Protein AF-A0A846BBC7-F1 (afdb_monomer_lite)

Structure (mmCIF, N/CA/C/O backbone):
data_AF-A0A846BBC7-F1
#
_entry.id   AF-A0A846BBC7-F1
#
loop_
_atom_site.group_PDB
_atom_site.id
_atom_site.type_symbol
_atom_site.label_atom_id
_atom_site.label_alt_id
_atom_site.label_comp_id
_atom_site.label_asym_id
_atom_site.label_entity_id
_atom_site.label_seq_id
_atom_site.pdbx_PDB_ins_code
_atom_site.Cartn_x
_atom_site.Cartn_y
_atom_site.Cartn_z
_atom_site.occupancy
_atom_site.B_iso_or_equiv
_atom_site.auth_seq_id
_atom_site.auth_comp_id
_atom_site.auth_asym_id
_atom_site.auth_atom_id
_atom_site.pdbx_PDB_model_num
ATOM 1 N N . MET A 1 1 ? -3.813 7.942 12.906 1.00 55.53 1 MET A N 1
ATOM 2 C CA . MET A 1 1 ? -3.670 7.206 14.180 1.00 55.53 1 MET A CA 1
ATOM 3 C C . MET A 1 1 ? -2.252 6.660 14.264 1.00 55.53 1 MET A C 1
ATOM 5 O O . MET A 1 1 ? -1.802 6.104 13.269 1.00 55.53 1 MET A O 1
ATOM 9 N N . PRO A 1 2 ? -1.535 6.838 15.382 1.00 75.56 2 PRO A N 1
ATOM 10 C CA . PRO A 1 2 ? -0.237 6.202 15.582 1.00 75.56 2 PRO A CA 1
ATOM 11 C C . PRO A 1 2 ? -0.420 4.689 15.769 1.00 75.56 2 PRO A C 1
ATOM 13 O O . PRO A 1 2 ? -1.247 4.272 16.574 1.00 75.56 2 PRO A O 1
ATOM 16 N N . LEU A 1 3 ? 0.330 3.872 15.026 1.00 83.88 3 LEU A N 1
ATOM 17 C CA . LEU A 1 3 ? 0.318 2.414 15.186 1.00 83.88 3 LEU A CA 1
ATOM 18 C C . LEU A 1 3 ? 1.245 1.986 16.335 1.00 83.88 3 LEU A C 1
ATOM 20 O O . LEU A 1 3 ? 2.313 2.588 16.488 1.00 83.88 3 LEU A O 1
ATOM 24 N N . PRO A 1 4 ? 0.903 0.927 17.097 1.00 87.31 4 PRO A N 1
ATOM 25 C CA . PRO A 1 4 ? 1.825 0.326 18.054 1.00 87.31 4 PRO A CA 1
ATOM 26 C C . PRO A 1 4 ? 3.146 -0.087 17.378 1.00 87.31 4 PRO A C 1
ATOM 28 O O . PRO A 1 4 ? 3.113 -0.555 16.233 1.00 87.31 4 PRO A O 1
ATOM 31 N N . PRO A 1 5 ? 4.302 0.016 18.061 1.00 89.19 5 PRO A N 1
ATOM 32 C CA . PRO A 1 5 ? 5.606 -0.266 17.456 1.00 89.19 5 PRO A CA 1
ATOM 33 C C . PRO A 1 5 ? 5.723 -1.660 16.828 1.00 89.19 5 PRO A C 1
ATOM 35 O O . PRO A 1 5 ? 6.346 -1.815 15.783 1.00 89.19 5 PRO A O 1
ATOM 38 N N . GLN A 1 6 ? 5.087 -2.674 17.421 1.00 86.81 6 GLN A N 1
ATOM 39 C CA . GLN A 1 6 ? 5.131 -4.050 16.916 1.00 86.81 6 GLN A CA 1
ATOM 40 C C . GLN A 1 6 ? 4.332 -4.202 15.617 1.00 86.81 6 GLN A C 1
ATOM 42 O O . GLN A 1 6 ? 4.778 -4.868 14.687 1.00 86.81 6 GLN A O 1
ATOM 47 N N . VAL A 1 7 ? 3.172 -3.543 15.531 1.00 88.56 7 VAL A N 1
ATOM 48 C CA . VAL A 1 7 ? 2.346 -3.521 14.314 1.00 88.56 7 VAL A CA 1
ATOM 49 C C . VAL A 1 7 ? 3.081 -2.777 13.206 1.00 88.56 7 VAL A C 1
ATOM 51 O O . VAL A 1 7 ? 3.106 -3.243 12.071 1.00 88.56 7 VAL A O 1
ATOM 54 N N . ARG A 1 8 ? 3.734 -1.656 13.542 1.00 90.50 8 ARG A N 1
ATOM 55 C CA . ARG A 1 8 ? 4.587 -0.915 12.608 1.00 90.50 8 ARG A CA 1
ATOM 56 C C . ARG A 1 8 ? 5.710 -1.802 12.065 1.00 90.50 8 ARG A C 1
ATOM 58 O O . ARG A 1 8 ? 5.812 -1.935 10.854 1.00 90.50 8 ARG A O 1
ATOM 65 N N . ALA A 1 9 ? 6.464 -2.470 12.939 1.00 90.62 9 ALA A N 1
ATOM 66 C CA . ALA A 1 9 ? 7.556 -3.355 12.535 1.00 90.62 9 ALA A CA 1
ATOM 67 C C . ALA A 1 9 ? 7.079 -4.522 11.651 1.00 90.62 9 ALA A C 1
ATOM 69 O O . ALA A 1 9 ? 7.725 -4.851 10.659 1.00 90.62 9 ALA A O 1
ATOM 70 N N . ALA A 1 10 ? 5.926 -5.119 11.968 1.00 90.75 10 ALA A N 1
ATOM 71 C CA . ALA A 1 10 ? 5.330 -6.163 11.138 1.00 90.75 10 ALA A CA 1
ATOM 72 C C . ALA A 1 10 ? 4.934 -5.640 9.746 1.00 90.75 10 ALA A C 1
ATOM 74 O O . ALA A 1 10 ? 5.213 -6.291 8.741 1.00 90.75 10 ALA A O 1
ATOM 75 N N . LEU A 1 11 ? 4.309 -4.461 9.670 1.00 92.50 11 LEU A N 1
ATOM 76 C CA . LEU A 1 11 ? 3.967 -3.830 8.395 1.00 92.50 11 LEU A CA 1
ATOM 77 C C . LEU A 1 11 ? 5.211 -3.457 7.585 1.00 92.50 11 LEU A C 1
ATOM 79 O O . LEU A 1 11 ? 5.229 -3.683 6.378 1.00 92.50 11 LEU A O 1
ATOM 83 N N . ASP A 1 12 ? 6.250 -2.930 8.228 1.00 93.56 12 ASP A N 1
ATOM 84 C CA . ASP A 1 12 ? 7.508 -2.590 7.563 1.00 93.56 12 ASP A CA 1
ATOM 85 C C . ASP A 1 12 ? 8.184 -3.852 7.000 1.00 93.56 12 ASP A C 1
ATOM 87 O O . ASP A 1 12 ? 8.600 -3.855 5.843 1.00 93.56 12 ASP A O 1
ATOM 91 N N . ALA A 1 13 ? 8.182 -4.963 7.745 1.00 92.31 13 ALA A N 1
ATOM 92 C CA . ALA A 1 13 ? 8.686 -6.247 7.258 1.00 92.31 13 ALA A CA 1
ATOM 93 C C . ALA A 1 13 ? 7.897 -6.769 6.043 1.00 92.31 13 ALA A C 1
ATOM 95 O O . ALA A 1 13 ? 8.492 -7.240 5.074 1.00 92.31 13 ALA A O 1
ATOM 96 N N . ILE A 1 14 ? 6.563 -6.649 6.057 1.00 92.56 14 ILE A N 1
ATOM 97 C CA . ILE A 1 14 ? 5.730 -6.994 4.892 1.00 92.56 14 ILE A CA 1
ATOM 98 C C . ILE A 1 14 ? 6.074 -6.083 3.711 1.00 92.56 14 ILE A C 1
ATOM 100 O O . ILE A 1 14 ? 6.214 -6.569 2.594 1.00 92.56 14 ILE A O 1
ATOM 104 N N . ALA A 1 15 ? 6.237 -4.780 3.941 1.00 93.81 15 ALA A N 1
ATOM 105 C CA . ALA A 1 15 ? 6.592 -3.839 2.886 1.00 93.81 15 ALA A CA 1
ATOM 106 C C . ALA A 1 15 ? 7.926 -4.216 2.229 1.00 93.81 15 ALA A C 1
ATOM 108 O O . ALA A 1 15 ? 8.011 -4.256 1.007 1.00 93.81 15 ALA A O 1
ATOM 109 N N . VAL A 1 16 ? 8.946 -4.560 3.018 1.00 92.56 16 VAL A N 1
ATOM 110 C CA . VAL A 1 16 ? 10.235 -5.028 2.485 1.00 92.56 16 VAL A CA 1
ATOM 111 C C . VAL A 1 16 ? 10.077 -6.323 1.691 1.00 92.56 16 VAL A C 1
ATOM 113 O O . VAL A 1 16 ? 10.661 -6.459 0.620 1.00 92.56 16 VAL A O 1
ATOM 116 N N . ALA A 1 17 ? 9.258 -7.262 2.163 1.00 90.75 17 ALA A N 1
ATOM 117 C CA . ALA A 1 17 ? 9.015 -8.508 1.438 1.00 90.75 17 ALA A CA 1
ATOM 118 C C . ALA A 1 17 ? 8.315 -8.285 0.083 1.00 90.75 17 ALA A C 1
ATOM 120 O O . ALA A 1 17 ? 8.600 -8.988 -0.883 1.00 90.75 17 ALA A O 1
ATOM 121 N N . GLU A 1 18 ? 7.409 -7.311 0.009 1.00 91.25 18 GLU A N 1
ATOM 122 C CA . GLU A 1 18 ? 6.555 -7.072 -1.159 1.00 91.25 18 GLU A CA 1
ATOM 123 C C . GLU A 1 18 ? 7.173 -6.094 -2.175 1.00 91.25 18 GLU A C 1
ATOM 125 O O . GLU A 1 18 ? 6.993 -6.243 -3.384 1.00 91.25 18 GLU A O 1
ATOM 130 N N . VAL A 1 19 ? 7.903 -5.078 -1.703 1.00 91.06 19 VAL A N 1
ATOM 131 C CA . VAL A 1 19 ? 8.481 -4.012 -2.542 1.00 91.06 19 VAL A CA 1
ATOM 132 C C . VAL A 1 19 ? 9.981 -3.787 -2.306 1.00 91.06 19 VAL A C 1
ATOM 134 O O . VAL A 1 19 ? 10.537 -2.784 -2.755 1.00 91.06 19 VAL A O 1
ATOM 137 N N . GLY A 1 20 ? 10.666 -4.713 -1.634 1.00 89.62 20 GLY A N 1
ATOM 138 C CA . GLY A 1 20 ? 12.113 -4.660 -1.417 1.00 89.62 20 GLY A CA 1
ATOM 139 C C . GLY A 1 20 ? 12.564 -3.423 -0.637 1.00 89.62 20 GLY A C 1
ATOM 140 O O . GLY A 1 20 ? 11.834 -2.870 0.186 1.00 89.62 20 GLY A O 1
ATOM 141 N N . GLU A 1 21 ? 13.768 -2.940 -0.949 1.00 89.62 21 GLU A N 1
ATOM 142 C CA . GLU A 1 21 ? 14.376 -1.757 -0.316 1.00 89.62 21 GLU A CA 1
ATOM 143 C C . GLU A 1 21 ? 13.528 -0.479 -0.466 1.00 89.62 21 GLU A C 1
ATOM 145 O O . GLU A 1 21 ? 13.625 0.445 0.342 1.00 89.62 21 GLU A O 1
ATOM 150 N N . GLU A 1 22 ? 12.646 -0.411 -1.470 1.00 89.69 22 GLU A N 1
ATOM 151 C CA . GLU A 1 22 ? 11.750 0.735 -1.655 1.00 89.69 22 GLU A CA 1
ATOM 152 C C . GLU A 1 22 ? 10.693 0.851 -0.546 1.00 89.69 22 GLU A C 1
ATOM 154 O O . GLU A 1 22 ? 10.189 1.953 -0.297 1.00 89.69 22 GLU A O 1
ATOM 159 N N . GLY A 1 23 ? 10.396 -0.251 0.153 1.00 88.69 23 GLY A N 1
ATOM 160 C CA . GLY A 1 23 ? 9.524 -0.278 1.327 1.00 88.69 23 GLY A CA 1
ATOM 161 C C . GLY A 1 23 ? 10.089 0.503 2.514 1.00 88.69 23 GLY A C 1
ATOM 162 O O . GLY A 1 23 ? 9.317 1.124 3.247 1.00 88.69 23 GLY A O 1
ATOM 163 N N . GLU A 1 24 ? 11.417 0.532 2.659 1.00 87.38 24 GLU A N 1
ATOM 164 C CA . GLU A 1 24 ? 12.132 1.317 3.674 1.00 87.38 24 GLU A CA 1
ATOM 165 C C . GLU A 1 24 ? 12.479 2.715 3.157 1.00 87.38 24 GLU A C 1
ATOM 167 O O . GLU A 1 24 ? 12.205 3.719 3.810 1.00 87.38 24 GLU A O 1
ATOM 172 N N . ARG A 1 25 ? 13.042 2.801 1.947 1.00 87.69 25 ARG A N 1
ATOM 173 C CA . ARG A 1 25 ? 13.618 4.043 1.416 1.00 87.69 25 ARG A CA 1
ATOM 174 C C . ARG A 1 25 ? 12.579 5.105 1.070 1.00 87.69 25 ARG A C 1
ATOM 176 O O . ARG A 1 25 ? 12.843 6.298 1.208 1.00 87.69 25 ARG A O 1
ATOM 183 N N . ARG A 1 26 ? 11.424 4.682 0.550 1.00 87.19 26 ARG A N 1
ATOM 184 C CA . ARG A 1 26 ? 10.345 5.570 0.074 1.00 87.19 26 ARG A CA 1
ATOM 185 C C . ARG A 1 26 ? 8.980 5.218 0.657 1.00 87.19 26 ARG A C 1
ATOM 187 O O . ARG A 1 26 ? 7.972 5.792 0.260 1.00 87.19 26 ARG A O 1
ATOM 194 N N . GLY A 1 27 ? 8.928 4.248 1.564 1.00 90.50 27 GLY A N 1
ATOM 195 C CA . GLY A 1 27 ? 7.685 3.750 2.140 1.00 90.50 27 GLY A CA 1
ATOM 196 C C . GLY A 1 27 ? 6.873 2.840 1.215 1.00 90.50 27 GLY A C 1
ATOM 197 O O . GLY A 1 27 ? 5.904 2.265 1.674 1.00 90.50 27 GLY A O 1
ATOM 198 N N . GLY A 1 28 ? 7.207 2.656 -0.065 1.00 92.88 28 GLY A N 1
ATOM 199 C CA . GLY A 1 28 ? 6.577 1.618 -0.895 1.00 92.88 28 GLY A CA 1
ATOM 200 C C . GLY A 1 28 ? 5.116 1.831 -1.334 1.00 92.88 28 GLY A C 1
ATOM 201 O O . GLY A 1 28 ? 4.573 0.985 -2.038 1.00 92.88 28 GLY A O 1
ATOM 202 N N . TYR A 1 29 ? 4.454 2.931 -0.969 1.00 95.06 29 TYR A N 1
ATOM 203 C CA . TYR A 1 29 ? 3.008 3.102 -1.203 1.00 95.06 29 TYR A CA 1
ATOM 204 C C . TYR A 1 29 ? 2.609 3.335 -2.669 1.00 95.06 29 TYR A C 1
ATOM 206 O O . TYR A 1 29 ? 1.442 3.128 -3.009 1.00 95.06 29 TYR A O 1
ATOM 214 N N . GLY A 1 30 ? 3.546 3.767 -3.518 1.00 93.75 30 GLY A N 1
ATOM 215 C CA . GLY A 1 30 ? 3.288 4.201 -4.892 1.00 93.75 30 GLY A CA 1
ATOM 216 C C . GLY A 1 30 ? 3.695 3.231 -6.005 1.00 93.75 30 GLY A C 1
ATOM 217 O O . GLY A 1 30 ? 4.025 3.667 -7.112 1.00 93.75 30 GLY A O 1
ATOM 218 N N . TYR A 1 31 ? 3.752 1.924 -5.734 1.00 91.88 31 TYR A N 1
ATOM 219 C CA . TYR A 1 31 ? 4.308 0.936 -6.669 1.00 91.88 31 TYR A CA 1
ATOM 220 C C . TYR A 1 31 ? 3.275 -0.046 -7.220 1.00 91.88 31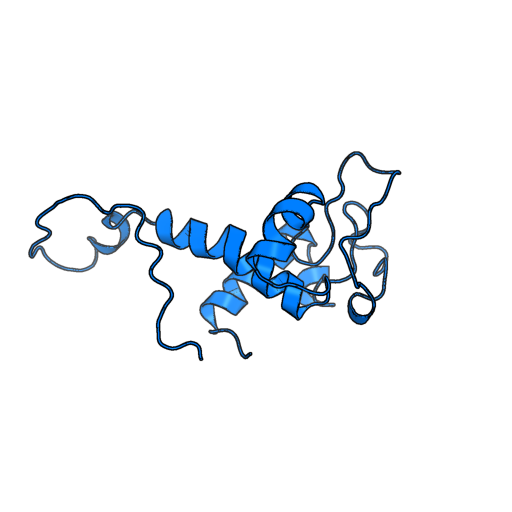 TYR A C 1
ATOM 222 O O . TYR A 1 31 ? 2.505 -0.649 -6.475 1.00 91.88 31 TYR A O 1
ATOM 230 N N . TRP A 1 32 ? 3.320 -0.276 -8.531 1.00 90.00 32 TRP A N 1
ATOM 231 C CA . TRP A 1 32 ? 2.764 -1.481 -9.144 1.00 90.00 32 TRP A CA 1
ATOM 232 C C . TRP A 1 32 ? 3.696 -2.672 -8.963 1.00 90.00 32 TRP A C 1
ATOM 234 O O . TRP A 1 32 ? 4.923 -2.522 -8.964 1.00 90.00 32 TRP A O 1
ATOM 244 N N . ILE A 1 33 ? 3.111 -3.866 -8.957 1.00 86.81 33 ILE A N 1
ATOM 245 C CA . ILE A 1 33 ? 3.870 -5.096 -9.153 1.00 86.81 33 ILE A CA 1
ATOM 246 C C . ILE A 1 33 ? 4.730 -5.023 -10.425 1.00 86.81 33 ILE A C 1
ATOM 248 O O . ILE A 1 33 ? 4.292 -4.558 -11.482 1.00 86.81 33 ILE A O 1
ATOM 252 N N . GLY A 1 34 ? 5.985 -5.462 -10.309 1.00 82.38 34 GLY A N 1
ATOM 253 C CA . GLY A 1 34 ? 6.953 -5.491 -11.411 1.00 82.38 34 GLY A CA 1
ATOM 254 C C . GLY A 1 34 ? 7.624 -4.152 -11.754 1.00 82.38 34 GLY A C 1
ATOM 255 O O . GLY A 1 34 ? 8.531 -4.133 -12.587 1.00 82.38 34 GLY A O 1
ATOM 256 N N . ASP A 1 35 ? 7.235 -3.046 -11.114 1.00 84.81 35 ASP A N 1
ATOM 257 C CA . ASP A 1 35 ? 7.871 -1.732 -11.315 1.00 84.81 35 ASP A CA 1
ATOM 258 C C . ASP A 1 35 ? 8.786 -1.305 -10.148 1.00 84.81 35 ASP A C 1
ATOM 260 O O . ASP A 1 35 ? 9.422 -0.245 -10.201 1.00 84.81 35 ASP A O 1
ATOM 264 N N . VAL A 1 36 ? 8.884 -2.143 -9.113 1.00 78.94 36 VAL A N 1
ATOM 265 C CA . VAL A 1 36 ? 9.759 -1.958 -7.948 1.00 78.94 36 VAL A CA 1
ATOM 266 C C . VAL A 1 36 ? 11.221 -1.786 -8.396 1.00 78.94 36 VAL A C 1
ATOM 268 O O . VAL A 1 36 ? 11.705 -2.511 -9.263 1.00 78.94 36 VAL A O 1
ATOM 271 N N . GLY A 1 37 ? 11.920 -0.794 -7.832 1.00 71.06 37 GLY A N 1
ATOM 272 C CA . GLY A 1 37 ? 13.335 -0.509 -8.122 1.00 71.06 37 GLY A CA 1
ATOM 273 C C . GLY A 1 37 ? 13.609 0.423 -9.312 1.00 71.06 37 GLY A C 1
ATOM 274 O O . GLY A 1 37 ? 14.755 0.804 -9.532 1.00 71.06 37 GLY A O 1
ATOM 275 N N . LYS A 1 38 ? 12.587 0.846 -10.072 1.00 75.19 38 LYS A N 1
ATOM 276 C CA . LYS A 1 38 ? 12.757 1.854 -11.142 1.00 75.19 38 LYS A CA 1
ATOM 277 C C . LYS A 1 38 ? 12.479 3.261 -10.626 1.00 75.19 38 LYS A C 1
ATOM 279 O O . LYS A 1 38 ? 13.361 4.110 -10.532 1.00 75.19 38 LYS A O 1
ATOM 284 N N . LYS A 1 39 ? 11.212 3.517 -10.321 1.00 79.00 39 LYS A N 1
ATOM 285 C CA . LYS A 1 39 ? 10.692 4.755 -9.742 1.00 79.00 39 LYS A CA 1
ATOM 286 C C . LYS A 1 39 ? 9.292 4.487 -9.226 1.00 79.00 39 LYS A C 1
ATOM 288 O O . LYS A 1 39 ? 8.623 3.582 -9.722 1.00 79.00 39 LYS A O 1
ATOM 293 N N . GLU A 1 40 ? 8.862 5.300 -8.273 1.00 79.44 40 GLU A N 1
ATOM 294 C CA . GLU A 1 40 ? 7.470 5.309 -7.857 1.00 79.44 40 GLU A CA 1
ATOM 295 C C . GLU A 1 40 ? 6.581 5.546 -9.085 1.00 79.44 40 GLU A C 1
ATOM 297 O O . GLU A 1 40 ? 6.869 6.389 -9.943 1.00 79.44 40 GLU A O 1
ATOM 302 N N . THR A 1 41 ? 5.562 4.711 -9.229 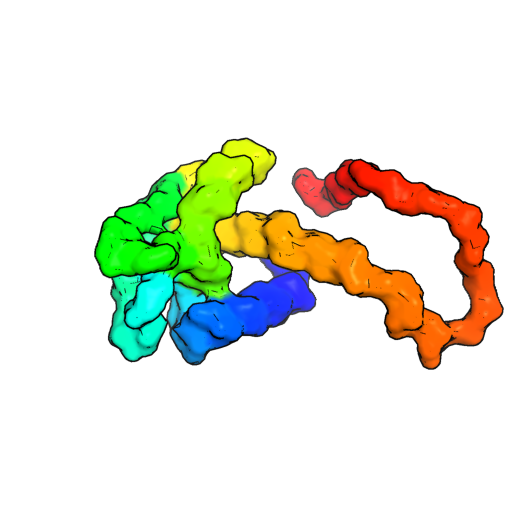1.00 86.00 41 THR A N 1
ATOM 303 C CA . THR A 1 41 ? 4.772 4.621 -10.460 1.00 86.00 41 THR A CA 1
ATOM 304 C C . THR A 1 41 ? 3.573 5.556 -10.479 1.00 86.00 41 THR A C 1
ATOM 306 O O . THR A 1 41 ? 3.025 5.818 -11.550 1.00 86.00 41 THR A O 1
ATOM 309 N N . PHE A 1 42 ? 3.174 6.055 -9.312 1.00 88.25 42 PHE A N 1
ATOM 310 C CA . PHE A 1 42 ? 2.097 7.019 -9.113 1.00 88.25 42 PHE A CA 1
ATOM 311 C C . PHE A 1 42 ? 2.263 7.706 -7.752 1.00 88.25 42 PHE A C 1
ATOM 313 O O . PHE A 1 42 ? 2.890 7.147 -6.860 1.00 88.25 42 PHE A O 1
ATOM 320 N N . ASP A 1 43 ? 1.668 8.888 -7.574 1.00 91.69 43 ASP A N 1
ATOM 321 C CA . ASP A 1 43 ? 1.629 9.550 -6.264 1.00 91.69 43 ASP A CA 1
ATOM 322 C C . ASP A 1 43 ? 0.577 8.875 -5.361 1.00 91.69 43 ASP A C 1
ATOM 324 O O . ASP A 1 43 ? -0.628 8.974 -5.644 1.00 91.69 43 ASP A O 1
ATOM 328 N N . PRO A 1 44 ? 0.981 8.210 -4.263 1.00 91.12 44 PRO A N 1
ATOM 329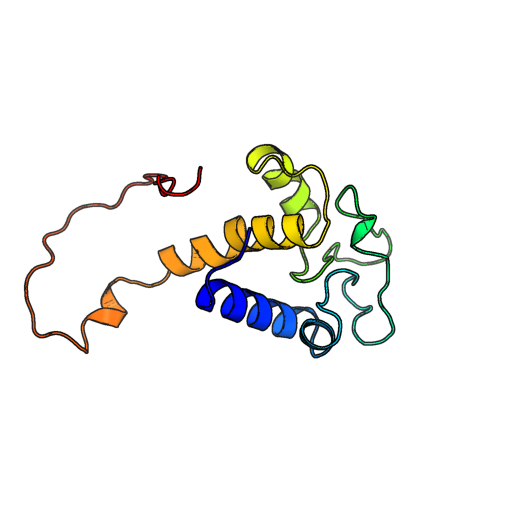 C CA . PRO A 1 44 ? 0.069 7.476 -3.395 1.00 91.12 44 PRO A CA 1
ATOM 330 C C . PRO A 1 44 ? -0.941 8.385 -2.686 1.00 91.12 44 PRO A C 1
ATOM 332 O O . PRO A 1 44 ? -2.017 7.921 -2.315 1.00 91.12 44 PRO A O 1
ATOM 335 N N . ASN A 1 45 ? -0.658 9.681 -2.531 1.00 93.88 45 ASN A N 1
ATOM 336 C CA . ASN A 1 45 ? -1.565 10.621 -1.865 1.00 93.88 45 ASN A CA 1
ATOM 337 C C . ASN A 1 45 ? -2.751 11.041 -2.742 1.00 93.88 45 ASN A C 1
ATOM 339 O O . ASN A 1 45 ? -3.699 11.656 -2.248 1.00 93.88 45 ASN A O 1
ATOM 343 N N . THR A 1 46 ? -2.722 10.685 -4.027 1.00 92.12 46 THR A N 1
ATOM 344 C CA . THR A 1 46 ? -3.776 11.009 -5.000 1.00 92.12 46 THR A CA 1
ATOM 345 C C . THR A 1 46 ? -4.715 9.837 -5.289 1.00 92.12 46 THR A C 1
ATOM 347 O O . THR A 1 46 ? -5.741 10.012 -5.950 1.00 92.12 46 THR A O 1
ATOM 350 N N . LEU A 1 47 ? -4.409 8.637 -4.785 1.00 90.56 47 LEU A N 1
ATOM 351 C CA . LEU A 1 47 ? -5.1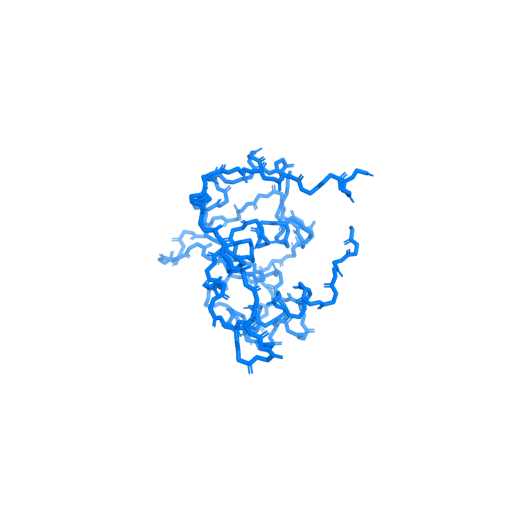94 7.440 -5.070 1.00 90.56 47 LEU A CA 1
ATOM 352 C C . LEU A 1 47 ? -6.521 7.424 -4.311 1.00 90.56 47 LEU A C 1
ATOM 354 O O . LEU A 1 47 ? -6.575 7.046 -3.146 1.00 90.56 47 LEU A O 1
ATOM 358 N N . MET A 1 48 ? -7.615 7.739 -5.002 1.00 92.06 48 MET A N 1
ATOM 359 C CA . MET A 1 48 ? -8.977 7.648 -4.452 1.00 92.06 48 MET A CA 1
ATOM 360 C C . MET A 1 48 ? -9.588 6.241 -4.525 1.00 92.06 48 MET A C 1
ATOM 362 O O . MET A 1 48 ? -10.638 5.993 -3.946 1.00 92.06 48 MET A O 1
ATOM 366 N N . LYS A 1 49 ? -8.967 5.312 -5.252 1.00 90.75 49 LYS A N 1
ATOM 367 C CA . LYS A 1 49 ? -9.404 3.915 -5.368 1.00 90.75 49 LYS A CA 1
ATOM 368 C C . LYS A 1 49 ? -8.238 3.034 -5.785 1.00 90.75 49 LYS A C 1
ATOM 370 O O . LYS A 1 49 ? -7.232 3.558 -6.270 1.00 90.75 49 LYS A O 1
ATOM 375 N N . HIS A 1 50 ? -8.408 1.718 -5.665 1.00 90.44 50 HIS A N 1
ATOM 376 C CA . HIS A 1 50 ? -7.447 0.766 -6.211 1.00 90.44 50 HIS A CA 1
ATOM 377 C C . HIS A 1 50 ? -7.279 0.986 -7.719 1.00 90.44 50 HIS A C 1
ATOM 379 O O . HIS A 1 50 ? -8.267 0.956 -8.469 1.00 90.44 50 HIS A O 1
ATOM 385 N N . PRO A 1 51 ? -6.061 1.318 -8.175 1.00 85.06 51 PRO A N 1
ATOM 386 C CA . PRO A 1 51 ? -5.838 1.549 -9.581 1.00 85.06 51 PRO A CA 1
ATOM 387 C C . PRO A 1 51 ? -5.794 0.187 -10.285 1.00 85.06 51 PRO A C 1
ATOM 389 O O . PRO A 1 51 ? -5.139 -0.751 -9.846 1.00 85.06 51 PRO A O 1
ATOM 392 N N . ARG A 1 52 ? -6.448 0.076 -11.443 1.00 81.69 52 ARG A N 1
ATOM 393 C CA . ARG A 1 52 ? -6.443 -1.158 -12.242 1.00 81.69 52 ARG A CA 1
ATOM 394 C C . ARG A 1 52 ? -5.490 -1.011 -13.417 1.00 81.69 52 ARG A C 1
ATOM 396 O O . ARG A 1 52 ? -5.715 -0.183 -14.300 1.00 81.69 52 ARG A O 1
ATOM 403 N N . ARG A 1 53 ? -4.425 -1.811 -13.447 1.00 73.88 53 ARG A N 1
ATOM 404 C CA . ARG A 1 53 ? -3.496 -1.859 -14.581 1.00 73.88 53 ARG A CA 1
ATOM 405 C C . ARG A 1 53 ? -3.789 -3.077 -15.442 1.00 73.88 53 ARG A C 1
ATOM 407 O O . ARG A 1 53 ? -3.557 -4.202 -15.036 1.00 73.88 53 ARG A O 1
ATOM 414 N N . VAL A 1 54 ? -4.220 -2.826 -16.675 1.00 64.88 54 VAL A N 1
ATOM 415 C CA . VAL A 1 54 ? -4.626 -3.865 -17.645 1.00 64.88 54 VAL A CA 1
ATOM 416 C C . VAL A 1 54 ? -3.431 -4.638 -18.236 1.00 64.88 54 VAL A C 1
ATOM 418 O O . VAL A 1 54 ? -3.605 -5.666 -18.874 1.00 64.88 54 VAL A O 1
ATOM 421 N N . ARG A 1 55 ? -2.196 -4.147 -18.059 1.00 65.31 55 ARG A N 1
ATOM 422 C CA . ARG A 1 55 ? -1.007 -4.681 -18.753 1.00 65.31 55 ARG A CA 1
ATOM 423 C C . ARG A 1 55 ? -0.288 -5.833 -18.045 1.00 65.31 55 ARG A C 1
ATOM 425 O O . ARG A 1 55 ? 0.629 -6.385 -18.640 1.00 65.31 55 ARG A O 1
ATOM 432 N N . HIS A 1 56 ? -0.666 -6.172 -16.815 1.00 65.38 56 HIS A N 1
ATOM 433 C CA . HIS A 1 56 ? -0.009 -7.216 -16.026 1.00 65.38 56 HIS A CA 1
ATOM 434 C C . HIS A 1 56 ? -1.027 -8.259 -15.569 1.00 65.38 56 HIS A C 1
ATOM 436 O O . HIS A 1 56 ? -2.168 -7.918 -15.278 1.00 65.38 56 HIS A O 1
ATOM 442 N N . ASN A 1 57 ? -0.595 -9.518 -15.450 1.00 81.19 57 ASN A N 1
ATOM 443 C CA . ASN A 1 57 ? -1.431 -10.623 -14.949 1.00 81.19 57 ASN A CA 1
ATOM 444 C C . ASN A 1 57 ? -1.768 -10.499 -13.449 1.00 81.19 57 ASN A C 1
ATOM 446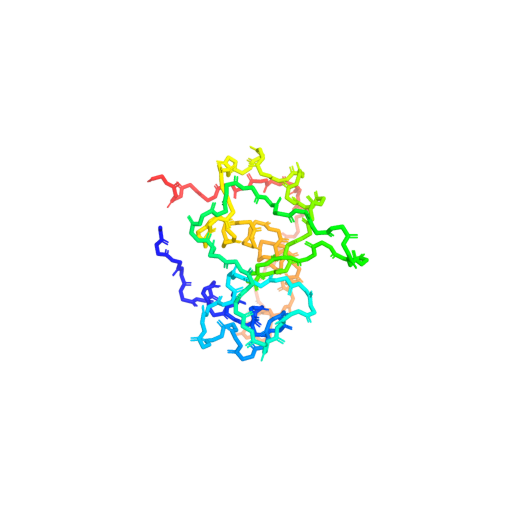 O O . ASN A 1 57 ? -2.475 -11.338 -12.902 1.00 81.19 57 ASN A O 1
ATOM 450 N N . SER A 1 58 ? -1.234 -9.478 -12.778 1.00 83.81 58 SER A N 1
ATOM 451 C CA . SER A 1 58 ? -1.502 -9.163 -11.384 1.00 83.81 58 SER A CA 1
ATOM 452 C C . SER A 1 58 ? -1.835 -7.683 -11.245 1.00 83.81 58 SER A C 1
ATOM 454 O O . SER A 1 58 ? -1.226 -6.824 -11.885 1.00 83.81 58 SER A O 1
ATOM 456 N N . THR A 1 59 ? -2.801 -7.399 -10.379 1.00 90.88 59 THR A N 1
ATOM 457 C CA . THR A 1 59 ? -3.241 -6.050 -10.011 1.00 90.88 59 THR A CA 1
ATOM 458 C C . THR A 1 59 ? -2.591 -5.568 -8.715 1.00 90.88 59 THR A C 1
ATOM 460 O O . THR A 1 59 ? -3.002 -4.550 -8.163 1.00 90.88 59 THR A O 1
ATOM 463 N N . ALA A 1 60 ? -1.631 -6.320 -8.177 1.00 91.19 60 ALA A N 1
ATOM 464 C CA . ALA A 1 60 ? -0.963 -6.000 -6.926 1.00 91.19 60 ALA A CA 1
ATOM 465 C C . ALA A 1 60 ? -0.373 -4.582 -6.963 1.00 91.19 60 ALA A C 1
ATOM 467 O O . ALA A 1 60 ? 0.345 -4.198 -7.894 1.00 91.19 60 ALA A O 1
ATOM 468 N N . THR A 1 61 ? -0.759 -3.785 -5.965 1.00 92.88 61 THR A N 1
ATOM 469 C CA . THR A 1 61 ? -0.458 -2.354 -5.909 1.00 92.88 61 THR A CA 1
ATOM 470 C C . THR A 1 61 ? -0.207 -1.880 -4.483 1.00 92.88 61 THR A C 1
ATOM 472 O O . THR A 1 61 ? -0.868 -2.313 -3.537 1.00 92.88 61 THR A O 1
ATOM 475 N N . GLY A 1 62 ? 0.702 -0.920 -4.348 1.00 93.88 62 GLY A N 1
ATOM 476 C CA . GLY A 1 62 ? 0.987 -0.204 -3.116 1.00 93.88 62 GLY A CA 1
ATOM 477 C C . GLY A 1 62 ? 1.936 -0.953 -2.191 1.00 93.88 62 GLY A C 1
ATOM 478 O O . GLY A 1 62 ? 2.533 -1.966 -2.562 1.00 93.88 62 GLY A O 1
ATOM 479 N N . ARG A 1 63 ? 2.057 -0.455 -0.959 1.00 95.00 63 ARG A N 1
ATOM 480 C CA . ARG A 1 63 ? 3.076 -0.895 0.009 1.00 95.00 63 ARG A CA 1
ATOM 481 C C . ARG A 1 63 ? 2.961 -2.370 0.370 1.00 95.00 63 ARG A C 1
ATOM 483 O O . ARG A 1 63 ? 3.963 -3.021 0.629 1.00 95.00 63 ARG A O 1
ATOM 490 N N . TYR A 1 64 ? 1.735 -2.881 0.358 1.00 94.62 64 TYR A N 1
ATOM 491 C CA . TYR A 1 64 ? 1.399 -4.249 0.755 1.00 94.62 64 TYR A CA 1
ATOM 492 C C . TYR A 1 64 ? 0.872 -5.090 -0.415 1.00 94.62 64 TYR A C 1
ATOM 494 O O . TYR A 1 64 ? 0.243 -6.126 -0.189 1.00 94.62 64 TYR A O 1
ATOM 502 N N . GLN A 1 65 ? 1.089 -4.609 -1.650 1.00 93.44 65 GLN A N 1
ATOM 503 C CA . GLN A 1 65 ? 0.738 -5.294 -2.898 1.00 93.44 65 GLN A CA 1
ATOM 504 C C . GLN A 1 65 ? -0.709 -5.815 -2.901 1.00 93.44 65 GLN A C 1
ATOM 506 O O . GLN A 1 65 ? -1.008 -6.956 -3.247 1.00 93.44 65 GLN A O 1
ATOM 511 N N . THR A 1 66 ? -1.636 -4.942 -2.502 1.00 93.06 66 THR A N 1
ATOM 512 C CA . THR A 1 66 ? -3.069 -5.236 -2.448 1.00 93.06 66 THR A CA 1
ATOM 513 C C . THR A 1 66 ? -3.596 -5.525 -3.850 1.00 93.06 66 THR A C 1
ATOM 515 O O . THR A 1 66 ? -3.364 -4.749 -4.780 1.00 93.06 66 THR A O 1
ATOM 518 N N . MET A 1 67 ? -4.337 -6.622 -3.991 1.00 91.81 67 MET A N 1
ATOM 519 C CA . MET A 1 67 ? -5.024 -6.997 -5.229 1.00 91.81 67 MET A CA 1
ATOM 520 C C . MET A 1 67 ? -6.378 -6.285 -5.355 1.00 91.81 67 MET A C 1
ATOM 522 O O . MET A 1 67 ? -6.987 -5.924 -4.347 1.00 91.81 67 MET A O 1
ATOM 526 N N . ASP A 1 68 ? -6.871 -6.112 -6.580 1.00 92.06 68 ASP A N 1
ATOM 527 C CA . ASP A 1 68 ? -8.115 -5.385 -6.850 1.00 92.06 68 ASP A CA 1
ATOM 528 C C . ASP A 1 68 ? -9.340 -6.071 -6.230 1.00 92.06 68 ASP A C 1
ATOM 530 O O . ASP A 1 68 ? -10.164 -5.402 -5.618 1.00 92.06 68 ASP A O 1
ATOM 534 N N . PHE A 1 69 ? -9.410 -7.402 -6.282 1.00 90.62 69 PHE A N 1
ATOM 535 C CA . PHE A 1 69 ? -10.491 -8.171 -5.667 1.00 90.62 69 PHE A CA 1
ATOM 536 C C . PHE A 1 69 ? -10.521 -8.030 -4.137 1.00 90.62 69 PHE A C 1
ATOM 538 O O . PHE A 1 69 ? -11.598 -7.999 -3.549 1.00 90.62 69 PHE A O 1
ATOM 545 N N . VAL A 1 70 ? -9.355 -7.903 -3.486 1.00 91.94 70 VAL A N 1
ATOM 546 C CA . VAL A 1 70 ? -9.274 -7.653 -2.035 1.00 91.94 70 VAL A CA 1
ATOM 547 C C . VAL A 1 70 ? -9.786 -6.255 -1.726 1.00 91.94 70 VAL A C 1
ATOM 549 O O . VAL A 1 70 ? -10.538 -6.070 -0.774 1.00 91.94 70 VAL A O 1
ATOM 552 N N . TRP A 1 71 ? -9.387 -5.268 -2.534 1.00 92.88 71 TRP A N 1
ATOM 553 C CA . TRP A 1 71 ? -9.907 -3.917 -2.390 1.00 92.88 71 TRP A CA 1
ATOM 554 C C . TRP A 1 71 ? -11.426 -3.911 -2.528 1.00 92.88 71 TRP A C 1
ATOM 556 O O . TRP A 1 71 ? -12.084 -3.459 -1.599 1.00 92.88 71 TRP A O 1
ATOM 566 N N . ASP A 1 72 ? -11.955 -4.452 -3.631 1.00 92.56 72 ASP A N 1
ATOM 567 C CA . ASP A 1 72 ? -13.384 -4.504 -3.958 1.00 92.56 72 ASP A CA 1
ATOM 568 C C . ASP A 1 72 ? -14.222 -5.157 -2.843 1.00 92.56 72 ASP A C 1
ATOM 570 O O . ASP A 1 72 ? -15.328 -4.694 -2.569 1.00 92.56 72 ASP A O 1
ATOM 574 N N . GLU A 1 73 ? -13.690 -6.185 -2.174 1.00 92.00 73 GLU A N 1
ATOM 575 C CA . GLU A 1 73 ? -14.355 -6.863 -1.059 1.00 92.00 73 GLU A CA 1
ATOM 576 C C . GLU A 1 73 ? -14.369 -6.033 0.239 1.00 92.00 73 GLU A C 1
ATOM 578 O O . GLU A 1 73 ? -15.373 -6.013 0.956 1.00 92.00 73 GLU A O 1
ATOM 583 N N . GLU A 1 74 ? -13.253 -5.390 0.582 1.00 92.56 74 GLU A N 1
ATOM 584 C CA . GLU A 1 74 ? -13.020 -4.887 1.941 1.00 92.56 74 GLU A CA 1
ATOM 585 C C . GLU A 1 74 ? -13.270 -3.383 2.095 1.00 92.56 74 GLU A C 1
ATOM 587 O O . GLU A 1 74 ? -13.588 -2.925 3.194 1.00 92.56 74 GLU A O 1
ATOM 592 N N . TRP A 1 75 ? -13.157 -2.590 1.023 1.00 93.94 75 TRP A N 1
ATOM 593 C CA . TRP A 1 75 ? -13.183 -1.125 1.132 1.00 93.94 75 TRP A CA 1
ATOM 594 C C . TRP A 1 75 ? -14.474 -0.599 1.770 1.00 93.94 75 TRP A C 1
ATOM 596 O O . TRP A 1 75 ? -14.423 0.299 2.608 1.00 93.94 75 TRP A O 1
ATOM 606 N N . GLN A 1 76 ? -15.624 -1.195 1.435 1.00 93.31 76 GLN A N 1
ATOM 607 C CA . GLN A 1 76 ? -16.913 -0.822 2.026 1.00 93.31 76 GLN A CA 1
ATOM 608 C C . GLN A 1 76 ? -17.022 -1.277 3.478 1.00 93.31 76 GLN A C 1
ATOM 610 O O . GLN A 1 76 ? -17.464 -0.504 4.325 1.00 93.31 76 GLN A O 1
ATOM 615 N N . LYS A 1 77 ? -16.591 -2.511 3.771 1.00 92.50 77 LYS A N 1
ATOM 616 C CA . LYS A 1 77 ? -16.658 -3.106 5.115 1.00 92.50 77 LYS A CA 1
ATOM 617 C C . LYS A 1 77 ? -15.825 -2.310 6.120 1.00 92.50 77 LYS A C 1
ATOM 619 O O . LYS A 1 77 ? -16.238 -2.127 7.259 1.00 92.50 77 LYS A O 1
ATOM 624 N N . LEU A 1 78 ? -14.673 -1.815 5.673 1.00 92.25 78 LEU A N 1
ATOM 625 C CA . LEU A 1 78 ? -13.732 -1.028 6.469 1.00 92.25 78 LEU A CA 1
ATOM 626 C C . LEU A 1 78 ? -13.981 0.490 6.386 1.00 92.25 78 LEU A C 1
ATOM 628 O O . LEU A 1 78 ? -13.266 1.258 7.026 1.00 92.25 78 LEU A O 1
ATOM 632 N N . GLY A 1 79 ? -14.961 0.945 5.594 1.00 94.38 79 GLY A N 1
ATOM 633 C CA . GLY A 1 79 ? -15.266 2.370 5.422 1.00 94.38 79 GLY A CA 1
ATOM 634 C C . GLY A 1 79 ? -14.145 3.185 4.758 1.00 94.38 79 GLY A C 1
ATOM 635 O O . GLY A 1 79 ? -14.039 4.393 4.985 1.00 94.38 79 GLY A O 1
ATOM 636 N N . LEU A 1 80 ? -13.298 2.544 3.950 1.00 95.00 80 LEU A N 1
ATOM 637 C CA . LEU A 1 80 ? -12.165 3.179 3.278 1.00 95.00 80 LEU A CA 1
ATOM 638 C C . LEU A 1 80 ? -12.649 4.007 2.086 1.00 95.00 80 LEU A C 1
ATOM 640 O O . LEU A 1 80 ? -13.340 3.508 1.203 1.00 95.00 80 LEU A O 1
ATOM 644 N N . LYS A 1 81 ? -12.264 5.285 2.040 1.00 94.88 81 LYS A N 1
ATOM 645 C CA . LYS A 1 81 ? -12.668 6.221 0.972 1.00 94.88 81 LYS A CA 1
ATOM 646 C C . LYS A 1 81 ? -11.622 6.390 -0.125 1.00 94.88 81 LYS A C 1
ATOM 648 O O . LYS A 1 81 ? -11.914 6.991 -1.155 1.00 94.88 81 LYS A O 1
ATOM 653 N N . ASP A 1 82 ? -10.402 5.941 0.134 1.00 95.56 82 ASP A N 1
ATOM 654 C CA . ASP A 1 82 ? -9.251 6.126 -0.733 1.00 95.56 82 ASP A CA 1
ATOM 655 C C . ASP A 1 82 ? -8.228 5.002 -0.525 1.00 95.56 82 ASP A C 1
ATOM 657 O O . ASP A 1 82 ? -8.358 4.192 0.389 1.00 95.56 82 ASP A O 1
ATOM 661 N N . MET A 1 83 ? -7.203 4.948 -1.371 1.00 94.50 83 MET A N 1
ATOM 662 C CA . MET A 1 83 ? -6.085 4.010 -1.250 1.00 94.50 83 MET A CA 1
ATOM 663 C C . MET A 1 83 ? -4.783 4.745 -0.894 1.00 94.50 83 MET A C 1
ATOM 665 O O . MET A 1 83 ? -3.688 4.354 -1.308 1.00 94.50 83 MET A O 1
ATOM 669 N N . LYS A 1 84 ? -4.899 5.830 -0.120 1.00 95.88 84 LYS A N 1
ATOM 670 C CA . LYS A 1 84 ? -3.753 6.584 0.403 1.00 95.88 84 LYS A CA 1
ATOM 671 C C . LYS A 1 84 ? -2.999 5.764 1.456 1.00 95.88 84 LYS A C 1
ATOM 673 O O . LYS A 1 84 ? -3.527 4.751 1.924 1.00 95.88 84 LYS A O 1
ATOM 678 N N . PRO A 1 85 ? -1.792 6.186 1.882 1.00 95.56 85 PRO A N 1
ATOM 679 C CA . PRO A 1 85 ? -0.960 5.404 2.797 1.00 95.56 85 PRO A CA 1
ATOM 680 C C . PRO A 1 85 ? -1.682 4.869 4.041 1.00 95.56 85 PRO A C 1
ATOM 682 O O . PRO A 1 85 ? -1.574 3.686 4.356 1.00 95.56 85 PRO A O 1
ATOM 685 N N . GLN A 1 86 ? -2.493 5.702 4.699 1.00 94.69 86 GLN A N 1
ATOM 686 C CA . GLN A 1 86 ? -3.247 5.290 5.884 1.00 94.69 86 GLN A CA 1
ATOM 687 C C . GLN A 1 86 ? -4.292 4.203 5.575 1.00 94.69 86 GLN A C 1
ATOM 689 O O . GLN A 1 86 ? -4.425 3.244 6.332 1.00 94.69 86 GLN A O 1
ATOM 694 N N . SER A 1 87 ? -5.009 4.311 4.457 1.00 95.69 87 SER A N 1
ATOM 695 C CA . SER A 1 87 ? -6.003 3.313 4.045 1.00 95.69 87 SER A CA 1
ATOM 696 C C . SER A 1 87 ? -5.350 1.987 3.647 1.00 95.69 87 SER A C 1
ATOM 698 O O . SER A 1 87 ? -5.887 0.923 3.949 1.00 95.69 87 SER A O 1
ATOM 700 N N . GLN A 1 88 ? -4.156 2.031 3.042 1.00 95.25 88 GLN A N 1
ATOM 701 C CA . GLN A 1 88 ? -3.360 0.828 2.778 1.00 95.25 88 GLN A CA 1
ATOM 702 C C . GLN A 1 88 ? -2.941 0.126 4.081 1.00 95.25 88 GLN A C 1
ATOM 704 O O . GLN A 1 88 ? -3.003 -1.099 4.153 1.00 95.25 88 GLN A O 1
ATOM 709 N N . GLU A 1 89 ? -2.553 0.877 5.118 1.00 94.50 89 GLU A N 1
ATOM 710 C CA . GLU A 1 89 ? -2.209 0.319 6.437 1.00 94.50 89 GLU A CA 1
ATOM 711 C C . GLU A 1 89 ? -3.406 -0.340 7.124 1.00 94.50 89 GLU A C 1
ATOM 713 O O . GLU A 1 89 ? -3.287 -1.469 7.596 1.00 94.50 89 GLU A O 1
ATOM 718 N N . ILE A 1 90 ? -4.562 0.332 7.144 1.00 94.19 90 ILE A N 1
ATOM 719 C CA . ILE A 1 90 ? -5.791 -0.210 7.745 1.00 94.19 90 ILE A CA 1
ATOM 720 C C . ILE A 1 90 ? -6.179 -1.523 7.061 1.00 94.19 90 ILE A C 1
ATOM 722 O O . ILE A 1 90 ? -6.429 -2.522 7.737 1.00 94.19 90 ILE A O 1
ATOM 726 N N . LEU A 1 91 ? -6.165 -1.545 5.726 1.00 93.50 91 LEU A N 1
ATOM 727 C CA . LEU A 1 91 ? -6.480 -2.742 4.953 1.00 93.50 91 LEU A CA 1
ATOM 728 C C . LEU A 1 91 ? -5.489 -3.887 5.226 1.00 93.50 91 LEU A C 1
ATOM 730 O O . LEU A 1 91 ? -5.900 -5.036 5.400 1.00 93.50 91 LEU A O 1
ATOM 734 N N . ALA A 1 92 ? -4.188 -3.588 5.303 1.00 93.19 92 ALA A N 1
ATOM 735 C CA . ALA A 1 92 ? -3.162 -4.586 5.598 1.00 93.19 92 ALA A CA 1
ATOM 736 C C . ALA A 1 92 ? -3.304 -5.166 7.011 1.00 93.19 92 ALA A C 1
ATOM 738 O O . ALA A 1 92 ? -3.184 -6.379 7.192 1.00 93.19 92 ALA A O 1
ATOM 739 N N . ILE A 1 93 ? -3.610 -4.331 8.006 1.00 91.62 93 ILE A N 1
ATOM 740 C CA . ILE A 1 93 ? -3.860 -4.788 9.377 1.00 91.62 93 ILE A CA 1
ATOM 741 C C . ILE A 1 93 ? -5.082 -5.705 9.411 1.00 91.62 93 ILE A C 1
ATOM 743 O O . ILE A 1 93 ? -4.990 -6.817 9.938 1.00 91.62 93 ILE A O 1
ATOM 747 N N . ALA A 1 94 ? -6.188 -5.267 8.801 1.00 88.06 94 ALA A N 1
ATOM 748 C CA . ALA A 1 94 ? -7.446 -6.003 8.781 1.00 88.06 94 ALA A CA 1
ATOM 749 C C . ALA A 1 94 ? -7.297 -7.398 8.157 1.00 88.06 94 ALA A C 1
ATOM 751 O O . ALA A 1 94 ? -7.821 -8.370 8.695 1.00 88.06 94 ALA A O 1
ATOM 752 N N . ARG A 1 95 ? -6.554 -7.513 7.047 1.00 82.31 95 ARG A N 1
ATOM 753 C CA . ARG A 1 95 ? -6.472 -8.765 6.281 1.00 82.31 95 ARG A CA 1
ATOM 754 C C . ARG A 1 95 ? -5.272 -9.648 6.619 1.00 82.31 95 ARG A C 1
ATOM 756 O O . ARG A 1 95 ? -5.366 -10.868 6.485 1.00 82.31 95 ARG A O 1
ATOM 763 N N . ARG A 1 96 ? -4.136 -9.066 7.016 1.00 72.06 96 ARG A N 1
ATOM 764 C CA . ARG A 1 96 ? -2.885 -9.812 7.242 1.00 72.06 96 ARG A CA 1
ATOM 765 C C . ARG A 1 96 ? -2.556 -9.947 8.728 1.00 72.06 96 ARG A C 1
ATOM 767 O O . ARG A 1 96 ? -2.342 -11.062 9.185 1.00 72.06 96 ARG A O 1
ATOM 774 N N . ILE A 1 97 ? -2.560 -8.863 9.504 1.00 59.69 97 ILE A N 1
ATOM 775 C CA . ILE A 1 97 ? -2.056 -8.896 10.895 1.00 59.69 97 ILE A CA 1
ATOM 776 C C . ILE A 1 97 ? -3.047 -9.545 11.868 1.00 59.69 97 ILE A C 1
ATOM 778 O O . ILE A 1 97 ? -2.634 -10.353 12.700 1.00 59.69 97 ILE A O 1
ATOM 782 N N . ILE A 1 98 ? -4.348 -9.267 11.741 1.00 52.38 98 ILE A N 1
ATOM 783 C CA . ILE A 1 98 ? -5.367 -9.930 12.577 1.00 52.38 98 ILE A CA 1
ATOM 784 C C . ILE A 1 98 ? -5.373 -11.445 12.314 1.00 52.38 98 ILE A C 1
ATOM 786 O O . ILE A 1 98 ? -5.464 -12.242 13.248 1.00 52.38 98 ILE A O 1
ATOM 790 N N . THR A 1 99 ? -5.156 -11.848 11.062 1.00 49.84 99 THR A N 1
ATOM 791 C CA . THR A 1 99 ? -5.068 -13.258 10.671 1.00 49.84 99 THR A CA 1
ATOM 792 C C . THR A 1 99 ? -3.875 -13.958 11.332 1.00 49.84 99 THR A C 1
ATOM 794 O O . THR A 1 99 ? -4.048 -15.045 11.876 1.00 49.84 99 THR A O 1
ATOM 797 N N . TYR A 1 100 ? -2.691 -13.337 11.407 1.00 47.34 100 TYR A N 1
ATOM 798 C CA . TYR A 1 100 ? -1.535 -13.948 12.087 1.00 47.34 100 TYR A CA 1
ATOM 799 C C . TYR A 1 100 ? -1.719 -14.100 13.603 1.00 47.34 100 TYR A C 1
ATOM 801 O O . TYR A 1 100 ? -1.280 -15.106 14.156 1.00 47.34 100 TYR A O 1
ATOM 809 N N . ASN A 1 101 ? -2.423 -13.182 14.274 1.00 43.72 101 ASN A N 1
ATOM 810 C CA . ASN A 1 101 ? -2.722 -13.327 15.707 1.00 43.72 101 ASN A CA 1
ATOM 811 C C . ASN A 1 101 ? -3.697 -14.484 15.996 1.00 43.72 101 ASN A C 1
ATOM 813 O O . ASN A 1 101 ? -3.630 -15.089 17.061 1.00 43.72 101 ASN A O 1
ATOM 817 N N . SER A 1 102 ? -4.558 -14.839 15.036 1.00 40.03 102 SER A N 1
ATOM 818 C CA . SER A 1 102 ? -5.404 -16.042 15.106 1.00 40.03 102 SER A CA 1
ATOM 819 C C . SER A 1 102 ? -4.686 -17.341 14.704 1.00 40.03 102 SER A C 1
ATOM 821 O O . SER A 1 102 ? -5.210 -18.429 14.932 1.00 40.03 102 SER A O 1
ATOM 823 N N . LEU A 1 103 ? -3.489 -17.233 14.112 1.00 40.53 103 LEU A N 1
ATOM 824 C CA . LEU A 1 103 ? -2.665 -18.354 13.645 1.00 40.53 103 LEU A CA 1
ATOM 825 C C . LEU A 1 103 ? -1.459 -18.640 14.544 1.00 40.53 103 LEU A C 1
ATOM 827 O O . LEU A 1 103 ? -0.730 -19.594 14.281 1.00 40.53 103 LEU A O 1
ATOM 831 N N . LEU A 1 104 ? -1.242 -17.863 15.607 1.00 41.28 104 LEU A N 1
ATOM 832 C CA . LEU A 1 104 ? -0.393 -18.309 16.702 1.00 41.28 104 LEU A CA 1
ATOM 833 C C . LEU A 1 104 ? -1.209 -19.318 17.516 1.00 41.28 104 LEU A C 1
ATOM 835 O O . LEU A 1 104 ? -2.118 -18.908 18.241 1.00 41.28 104 LEU A O 1
ATOM 839 N N . PRO A 1 105 ? -0.935 -20.635 17.433 1.00 39.12 105 PRO A N 1
ATOM 840 C CA . PRO A 1 105 ? -1.506 -21.538 18.412 1.00 39.12 105 PRO A CA 1
ATOM 841 C C . PRO A 1 105 ? -1.048 -21.054 19.791 1.00 39.12 105 PRO A C 1
ATOM 843 O O . PRO A 1 105 ? 0.139 -20.774 19.988 1.00 39.12 105 PRO A O 1
ATOM 846 N N . CYS A 1 106 ? -1.958 -21.029 20.768 1.00 42.28 106 CYS A N 1
ATOM 847 C CA . CYS A 1 106 ? -1.651 -20.803 22.189 1.00 42.28 106 CYS A CA 1
ATOM 848 C C . CYS A 1 106 ? -0.511 -21.698 22.739 1.00 42.28 106 CYS A C 1
ATOM 850 O O . CYS A 1 106 ? -0.064 -21.514 23.866 1.00 42.28 106 CYS A O 1
ATOM 852 N N . ASN A 1 107 ? -0.003 -22.645 21.947 1.00 43.28 107 ASN A N 1
ATOM 853 C CA . ASN A 1 107 ? 1.031 -23.609 22.294 1.00 43.28 107 ASN A CA 1
ATOM 854 C C . ASN A 1 107 ? 2.471 -23.062 22.247 1.00 43.28 107 ASN A C 1
ATOM 856 O O . ASN A 1 107 ? 3.362 -23.715 22.781 1.00 43.28 107 ASN A O 1
ATOM 860 N N . LEU A 1 108 ? 2.735 -21.886 21.660 1.00 42.38 108 LEU A N 1
ATOM 861 C CA . LEU A 1 108 ? 4.099 -21.318 21.614 1.00 42.38 108 LEU A CA 1
ATOM 862 C C . LEU A 1 108 ? 4.483 -20.489 22.854 1.00 42.38 108 LEU A C 1
ATOM 864 O O . LEU A 1 108 ? 5.641 -20.114 23.003 1.00 42.38 108 LEU A O 1
ATOM 868 N N . LEU A 1 109 ? 3.543 -20.261 23.779 1.00 40.25 109 LEU A N 1
ATOM 869 C CA . LEU A 1 109 ? 3.782 -19.594 25.070 1.00 40.25 109 LEU A CA 1
ATOM 870 C C . LEU A 1 109 ? 3.924 -20.571 26.254 1.00 40.25 109 LEU A C 1
ATOM 872 O O . LEU A 1 109 ? 4.165 -20.142 27.379 1.00 40.25 109 LEU A O 1
ATOM 876 N N . SER A 1 110 ? 3.834 -21.887 26.019 1.00 42.44 110 SER A N 1
ATOM 877 C CA . SER A 1 110 ? 3.931 -22.907 27.079 1.00 42.44 110 SER A CA 1
ATOM 878 C C . SER A 1 110 ? 5.367 -23.259 27.494 1.00 42.44 110 SER A C 1
ATOM 880 O O . SER A 1 110 ? 5.543 -23.942 28.501 1.00 42.44 110 SER A O 1
ATOM 882 N N . SER A 1 111 ? 6.404 -22.840 26.762 1.00 42.38 111 SER A N 1
ATOM 883 C CA . SER A 1 111 ? 7.793 -23.193 27.107 1.00 42.38 111 SER A CA 1
ATOM 884 C C . SER A 1 111 ? 8.456 -22.233 28.103 1.00 42.38 111 SER A C 1
ATOM 886 O O . SER A 1 111 ? 9.619 -22.432 28.440 1.00 42.38 111 SER A O 1
ATOM 888 N N . LEU A 1 112 ? 7.751 -21.193 28.565 1.00 46.41 112 LEU A N 1
ATOM 889 C CA . LEU A 1 112 ? 8.294 -20.177 29.479 1.00 46.41 112 LEU A CA 1
ATOM 890 C C . LEU A 1 112 ? 7.526 -20.033 30.799 1.00 46.41 112 LEU A C 1
ATOM 892 O O . LEU A 1 112 ? 7.923 -19.221 31.631 1.00 46.41 112 LEU A O 1
ATOM 896 N N . LEU A 1 113 ? 6.473 -20.820 31.036 1.00 47.12 113 LEU A N 1
ATOM 897 C CA . LEU A 1 113 ? 5.734 -20.795 32.299 1.00 47.12 113 LEU A CA 1
ATOM 898 C C . LEU A 1 113 ? 5.401 -22.222 32.756 1.00 47.12 113 LEU A C 1
ATOM 900 O O . LEU A 1 113 ? 4.837 -22.993 31.976 1.00 47.12 113 LEU A O 1
ATOM 904 N N . PRO A 1 114 ? 5.731 -22.603 34.003 1.00 38.03 114 PRO A N 1
ATOM 905 C CA . PRO A 1 114 ? 5.355 -23.901 34.533 1.00 38.03 114 PRO A CA 1
ATOM 906 C C . PRO A 1 114 ? 3.834 -23.958 34.709 1.00 38.03 114 PRO A C 1
ATOM 908 O O . PRO A 1 114 ? 3.255 -23.230 35.509 1.00 38.03 114 PRO A O 1
ATOM 911 N N . SER A 1 115 ? 3.213 -24.831 33.914 1.00 47.19 115 SER A N 1
ATOM 912 C CA . SER A 1 115 ? 1.995 -25.593 34.212 1.00 47.19 115 SER A CA 1
ATOM 913 C C . SER A 1 115 ? 1.044 -24.987 35.253 1.00 47.19 115 SER A C 1
ATOM 915 O O . SER A 1 115 ? 1.107 -25.338 36.431 1.00 47.19 115 SER A O 1
ATOM 917 N N . ALA A 1 116 ? 0.078 -24.190 34.803 1.00 42.47 116 ALA A N 1
ATOM 918 C CA . ALA A 1 116 ? -1.192 -24.066 35.506 1.00 42.47 116 ALA A CA 1
ATOM 919 C C . ALA A 1 116 ? -2.315 -23.679 34.532 1.00 42.47 116 ALA A C 1
ATOM 921 O O . ALA A 1 116 ? -2.375 -22.558 34.047 1.00 42.47 116 ALA A O 1
ATOM 922 N N . PHE A 1 117 ? -3.206 -24.647 34.304 1.00 40.03 117 PHE A N 1
ATOM 923 C CA . PHE A 1 117 ? -4.600 -24.487 33.884 1.00 40.03 117 PHE A CA 1
ATOM 924 C C . PHE A 1 117 ? -4.899 -23.792 32.547 1.00 40.03 117 PHE A C 1
ATOM 926 O O . PHE A 1 117 ? -5.047 -22.580 32.454 1.00 40.03 117 PHE A O 1
ATOM 933 N N . CYS A 1 118 ? -5.202 -24.615 31.542 1.00 30.95 118 CYS A N 1
ATOM 934 C CA . CYS A 1 118 ? -6.111 -24.235 30.466 1.00 30.95 118 CYS A CA 1
ATOM 935 C C . CYS A 1 118 ? -7.280 -25.240 30.455 1.00 30.95 118 CYS A C 1
ATOM 937 O O . CYS A 1 118 ? -7.103 -26.357 29.964 1.00 30.95 118 CYS A O 1
ATOM 939 N N . PRO A 1 119 ? -8.449 -24.930 31.049 1.00 39.09 119 PRO A N 1
ATOM 940 C CA . PRO A 1 119 ? -9.657 -25.695 30.794 1.00 39.09 119 PRO A CA 1
ATOM 941 C C . PRO A 1 119 ? -10.278 -25.189 29.479 1.00 39.09 119 PRO A C 1
ATOM 943 O O . PRO A 1 119 ? -10.629 -24.020 29.355 1.00 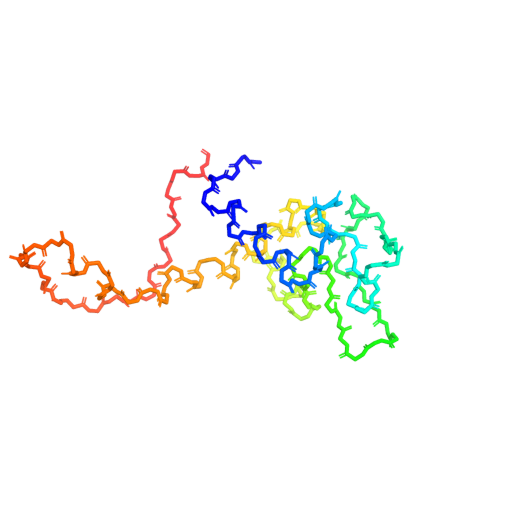39.09 119 PRO A O 1
ATOM 946 N N . LEU A 1 120 ? -10.381 -26.076 28.485 1.00 47.44 120 LEU A N 1
ATOM 947 C CA . LEU A 1 120 ? -11.186 -25.904 27.259 1.00 47.44 120 LEU A CA 1
ATOM 948 C C . LEU A 1 120 ? -12.647 -25.543 27.632 1.00 47.44 120 LEU A C 1
ATOM 950 O O . LEU A 1 120 ? -13.077 -26.009 28.693 1.00 47.44 120 LEU A O 1
ATOM 954 N N . PRO A 1 121 ? -13.451 -24.808 26.815 1.00 49.34 121 PRO A N 1
ATOM 955 C CA . PRO A 1 121 ? -13.783 -25.169 25.422 1.00 49.34 121 PRO A CA 1
ATOM 956 C C . PRO A 1 121 ? -13.940 -24.005 24.406 1.00 49.34 121 PRO A C 1
ATOM 958 O O . PRO A 1 121 ? -14.288 -22.891 24.761 1.00 49.34 121 PRO A O 1
ATOM 961 N N . TYR A 1 122 ? -13.781 -24.320 23.111 1.00 38.06 122 TYR A N 1
ATOM 962 C CA . TYR A 1 122 ? -14.377 -23.623 21.950 1.00 38.06 122 TYR A CA 1
ATOM 963 C C . TYR A 1 122 ? -14.286 -22.076 21.896 1.00 38.06 122 TYR A C 1
ATOM 965 O O . TYR A 1 122 ? -15.193 -21.367 22.325 1.00 38.06 122 TYR A O 1
ATOM 973 N N . CYS A 1 123 ? -13.276 -21.539 21.199 1.00 31.42 123 CYS A N 1
ATOM 974 C CA . CYS A 1 123 ? -13.356 -20.173 20.664 1.00 31.42 123 CYS A CA 1
ATOM 975 C C . CYS A 1 123 ? -14.207 -20.169 19.385 1.00 31.42 123 CYS A C 1
ATOM 977 O O . CYS A 1 123 ? -13.738 -20.507 18.299 1.00 31.42 123 CYS A O 1
ATOM 979 N N . HIS A 1 124 ? -15.476 -19.790 19.523 1.00 30.95 124 HIS A N 1
ATOM 980 C CA . HIS A 1 124 ? -16.295 -19.322 18.408 1.00 30.95 124 HIS A CA 1
ATOM 981 C C . HIS A 1 124 ? -15.714 -18.035 17.784 1.00 30.95 124 HIS A C 1
ATOM 983 O O . HIS A 1 124 ? -15.025 -17.281 18.471 1.00 30.95 124 HIS A O 1
ATOM 989 N N . PRO A 1 125 ? -16.106 -17.748 16.527 1.00 38.28 125 PRO A N 1
ATOM 990 C CA . PRO A 1 125 ? -16.230 -16.483 15.823 1.00 38.28 125 PRO A CA 1
ATOM 991 C C . PRO A 1 125 ? -16.466 -15.149 16.508 1.00 38.28 125 PRO A C 1
ATOM 993 O O . PRO A 1 125 ? -17.106 -14.327 15.863 1.00 38.28 125 PRO A O 1
ATOM 996 N N . SER A 1 126 ? -16.139 -14.912 17.772 1.00 32.84 126 SER A N 1
ATOM 997 C CA . SER A 1 126 ? -16.474 -13.633 18.389 1.00 32.84 126 SER A CA 1
ATOM 998 C C . SER A 1 126 ? -15.532 -12.570 17.842 1.00 32.84 126 SER A C 1
ATOM 1000 O O . SER A 1 126 ? -14.369 -12.480 18.227 1.00 32.84 126 SER A O 1
ATOM 1002 N N . VAL A 1 127 ? -16.056 -11.776 16.907 1.00 42.50 127 VAL A N 1
ATOM 1003 C CA . VAL A 1 127 ? -15.516 -10.473 16.522 1.00 42.50 127 VAL A CA 1
ATOM 1004 C C . VAL A 1 127 ? -15.511 -9.609 17.782 1.00 42.50 127 VAL A C 1
ATOM 1006 O O . VAL A 1 127 ? -16.476 -8.915 18.090 1.00 42.50 127 VAL A O 1
ATOM 1009 N N . THR A 1 128 ? -14.428 -9.686 18.547 1.00 33.38 128 THR A N 1
ATOM 1010 C CA . THR A 1 128 ? -14.141 -8.726 19.605 1.00 33.38 128 THR A CA 1
ATOM 1011 C C . THR A 1 128 ? -13.514 -7.518 18.928 1.00 33.38 128 THR A C 1
ATOM 1013 O O . THR A 1 128 ? -12.311 -7.480 18.672 1.00 33.38 128 THR A O 1
ATOM 1016 N N . ILE A 1 129 ? -14.346 -6.530 18.599 1.00 40.38 129 ILE A N 1
ATOM 1017 C CA . ILE A 1 129 ? -13.865 -5.160 18.426 1.00 40.38 129 ILE A CA 1
ATOM 1018 C C . ILE A 1 129 ? -13.250 -4.780 19.775 1.00 40.38 129 ILE A C 1
ATOM 1020 O O . ILE A 1 129 ? -13.946 -4.789 20.789 1.00 40.38 129 ILE A O 1
ATOM 1024 N N . LEU A 1 130 ? -11.940 -4.525 19.799 1.00 35.19 130 LEU A N 1
ATOM 1025 C CA . LEU A 1 130 ? -11.263 -3.941 20.956 1.00 35.19 130 LEU A CA 1
ATOM 1026 C C . LEU A 1 130 ? -12.003 -2.639 21.324 1.00 35.19 130 LEU A C 1
ATOM 1028 O O . LEU A 1 130 ? -12.044 -1.740 20.483 1.00 35.19 130 LEU A O 1
ATOM 1032 N N . PRO A 1 131 ? -12.606 -2.522 22.522 1.00 33.69 131 PRO A N 1
ATOM 1033 C CA . PRO A 1 131 ? -13.427 -1.365 22.878 1.00 33.69 131 PRO A CA 1
ATOM 1034 C C . PRO A 1 131 ? -12.621 -0.078 23.111 1.00 33.69 131 PRO A C 1
ATOM 1036 O O . PRO A 1 131 ? -13.218 0.985 23.235 1.00 33.69 131 PRO A O 1
ATOM 1039 N N . ASP A 1 132 ? -11.289 -0.133 23.098 1.00 35.47 132 ASP A N 1
ATOM 1040 C CA . ASP A 1 132 ? -10.435 1.022 23.407 1.00 35.47 132 ASP A CA 1
ATOM 1041 C C . ASP A 1 132 ? -9.981 1.804 22.161 1.00 35.47 132 ASP A C 1
ATOM 1043 O O . ASP A 1 132 ? -8.898 2.390 22.130 1.00 35.47 132 ASP A O 1
ATOM 1047 N N . LEU A 1 133 ? -10.796 1.803 21.103 1.00 39.41 133 LEU A N 1
ATOM 1048 C CA . LEU A 1 133 ? -10.506 2.511 19.855 1.00 39.41 133 LEU A CA 1
ATOM 1049 C C . LEU A 1 133 ? -11.704 3.351 19.369 1.00 39.41 133 LEU A C 1
ATOM 1051 O O . LEU A 1 133 ? -12.199 3.164 18.257 1.00 39.41 133 LEU A O 1
ATOM 1055 N N . ILE A 1 134 ? -12.160 4.287 20.210 1.00 38.78 134 ILE A N 1
ATOM 1056 C CA . ILE A 1 134 ? -12.963 5.464 19.821 1.00 38.78 134 ILE A CA 1
ATOM 1057 C C . ILE A 1 134 ? -12.321 6.707 20.435 1.00 38.78 134 ILE A C 1
ATOM 1059 O O . ILE A 1 134 ? -12.013 6.663 21.646 1.00 38.78 134 ILE A O 1
#

Radius of gyration: 17.86 Å; chains: 1; bounding box: 31×37×54 Å

Sequence (134 aa):
MPLPPQVRAALDAIAVAEVGEEGERRGGYGYWIGDVGKKETFDPNTLMKHPRRVRHNSTATGRYQTMDFVWDEEWQKLGLKDMKPQSQEILAIARRIITYNSLLPCNLLSSLLPSAFCPLPYCHPSVTILPDLI

Secondary structure (DSSP, 8-state):
-PPPHHHHHHHHHHHHHHHTTHHHHS-STT-BTT-TTT---S-GGG-SS----TTSS---BTTTTB-HHHHHHHTTTTT----SHHHHHHHHIIIIIHHHHHHS-GGGGTTSS-----------------TT--

pLDDT: mean 75.14, std 22.56, range [30.95, 95.88]

Foldseek 3Di:
DDDDPVLVVVLLVLLCVQQNPCCVPVVFFQDDPPCRPPDRNDDLQPFQAQDADPPDPFSQHGSNGDGRVLRVPCCVVQVPRGSHPVSVSSSCCVPPVVVVVVVPDPVVPPVPDPDDDDDDDDDDPDPPPPPPPD